Protein AF-G4TXQ5-F1 (afdb_monomer_lite)

Organism: Serendipita indica (strain DSM 11827) (NCBI:txid1109443)

Secondary structure (DSSP, 8-state):
-B-S-EE--TTT-HHHHHHHHTT-B-B-TTSSB--BTTEE-B-TTSTTHHHHHHHHHHHHS-TTTS---S---B-STTT--SSPSS----TT---TTSSS--

Foldseek 3Di:
DDEQKFFQDPPPGPLNVVCVVLVQFDADPVRHHDDAQGTTGGPPPDPCRVVSVVVVCCVACPPPPHNPDPDDDYDCPVVDDLADPPRDHDPPDPPNVPSDDD

InterPro domains:
  IPR000322 Glycoside hydrolase family 31, TIM barrel domain [PF01055] (1-93)

Sequence (102 aa):
MVDPAIGTRAGVSGAYERGSIADVWLKGPDGQSHIRSTFVFPDWFHPSAQPFWTDEFKRFFNPNDGIDIDAAWIDMNEPASFCYHPCPVTPNTVDVNHLCSP

pLDDT: mean 85.21, std 17.01, range [33.16, 98.25]

Radius of gyration: 15.02 Å; chains: 1; bounding box: 35×33×47 Å

Structure (mmCIF, N/CA/C/O backbone):
data_AF-G4TXQ5-F1
#
_entry.id   AF-G4TXQ5-F1
#
loop_
_atom_site.group_PDB
_atom_site.id
_atom_site.type_symbol
_atom_site.label_atom_id
_atom_site.label_alt_id
_atom_site.label_comp_id
_atom_site.label_asym_id
_atom_site.label_entity_id
_atom_site.label_seq_id
_atom_site.pdbx_PDB_ins_code
_atom_site.Cartn_x
_atom_site.Cartn_y
_atom_site.Cartn_z
_atom_site.occupancy
_atom_site.B_iso_or_equiv
_atom_site.auth_seq_id
_atom_site.auth_comp_id
_atom_site.auth_asym_id
_atom_site.auth_atom_id
_atom_site.pdbx_PDB_model_num
ATOM 1 N N . MET A 1 1 ? -13.184 4.959 -1.075 1.00 90.69 1 MET A N 1
ATOM 2 C CA . MET A 1 1 ? -12.425 4.570 -2.278 1.00 90.69 1 MET A CA 1
ATOM 3 C C . MET A 1 1 ? -10.955 4.561 -1.903 1.00 90.69 1 MET A C 1
ATOM 5 O O . MET A 1 1 ? -10.563 5.441 -1.143 1.00 90.69 1 MET A O 1
ATOM 9 N N . VAL A 1 2 ? -10.190 3.563 -2.340 1.00 96.38 2 VAL A N 1
ATOM 10 C CA . VAL A 1 2 ? -8.755 3.424 -2.057 1.00 96.38 2 VAL A CA 1
ATOM 11 C C . VAL A 1 2 ? -8.041 3.056 -3.352 1.00 96.38 2 VAL A C 1
ATOM 13 O O . VAL A 1 2 ? -8.305 1.995 -3.915 1.00 96.38 2 VAL A O 1
ATOM 16 N N . ASP A 1 3 ? -7.133 3.918 -3.798 1.00 96.38 3 ASP A N 1
ATOM 17 C CA . ASP A 1 3 ? -6.282 3.646 -4.955 1.00 96.38 3 ASP A CA 1
ATOM 18 C C . ASP A 1 3 ? -5.058 2.817 -4.531 1.00 96.38 3 ASP A C 1
ATOM 20 O O . ASP A 1 3 ? -4.535 3.002 -3.427 1.00 96.38 3 ASP A O 1
ATOM 24 N N . PRO A 1 4 ? -4.544 1.928 -5.396 1.00 95.44 4 PRO A N 1
ATOM 25 C CA . PRO A 1 4 ? -3.342 1.156 -5.110 1.00 95.44 4 PRO A CA 1
ATOM 26 C C . PRO A 1 4 ? -2.062 1.995 -5.187 1.00 95.44 4 PRO A C 1
ATOM 28 O O . PRO A 1 4 ? -1.028 1.545 -4.712 1.00 95.44 4 PRO A O 1
ATOM 31 N N . ALA A 1 5 ? -2.089 3.179 -5.804 1.00 94.69 5 ALA A N 1
ATOM 32 C CA . ALA A 1 5 ? -0.920 4.042 -5.938 1.00 94.69 5 ALA A CA 1
ATOM 33 C C . ALA A 1 5 ? -0.598 4.760 -4.613 1.00 94.69 5 ALA A C 1
ATOM 35 O O . ALA A 1 5 ? -1.450 5.435 -4.038 1.00 94.69 5 ALA A O 1
ATOM 36 N N . ILE A 1 6 ? 0.654 4.681 -4.152 1.00 95.06 6 ILE A N 1
ATOM 37 C CA . ILE A 1 6 ? 1.114 5.328 -2.915 1.00 95.06 6 ILE A CA 1
ATOM 38 C C . ILE A 1 6 ? 2.002 6.518 -3.256 1.00 95.06 6 ILE A C 1
ATOM 40 O O . ILE A 1 6 ? 3.001 6.388 -3.961 1.00 95.06 6 ILE A O 1
ATOM 44 N N . GLY A 1 7 ? 1.649 7.689 -2.723 1.00 92.56 7 GLY A N 1
ATOM 45 C CA . GLY A 1 7 ? 2.437 8.908 -2.889 1.00 92.56 7 GLY A CA 1
ATOM 46 C C . GLY A 1 7 ? 3.789 8.822 -2.175 1.00 92.56 7 GLY A C 1
ATOM 47 O O . GLY A 1 7 ? 3.862 8.398 -1.022 1.00 92.56 7 GLY A O 1
ATOM 48 N N . THR A 1 8 ? 4.855 9.276 -2.831 1.00 90.81 8 THR A N 1
ATOM 49 C CA . THR A 1 8 ? 6.252 9.111 -2.380 1.00 90.81 8 THR A CA 1
ATOM 50 C C . THR A 1 8 ? 6.801 10.283 -1.561 1.00 90.81 8 THR A C 1
ATOM 52 O O . THR A 1 8 ? 8.004 10.374 -1.313 1.00 90.81 8 THR A O 1
ATOM 55 N N . ARG A 1 9 ? 5.947 11.225 -1.138 1.00 86.56 9 ARG A N 1
ATOM 56 C CA . ARG A 1 9 ? 6.392 12.439 -0.438 1.00 86.56 9 ARG A CA 1
ATOM 57 C C . ARG A 1 9 ? 7.020 12.092 0.920 1.00 86.56 9 ARG A C 1
ATOM 59 O O . ARG A 1 9 ? 6.312 11.752 1.868 1.00 86.56 9 ARG A O 1
ATOM 66 N N . ALA A 1 10 ? 8.342 12.230 1.004 1.00 78.12 10 ALA A N 1
ATOM 67 C CA . ALA A 1 10 ? 9.130 11.951 2.203 1.00 78.12 10 ALA A CA 1
ATOM 68 C C . ALA A 1 10 ? 8.682 12.796 3.407 1.00 78.12 10 ALA A C 1
ATOM 70 O O . ALA A 1 10 ? 8.359 13.979 3.252 1.00 78.12 10 ALA A O 1
ATOM 71 N N . GLY A 1 11 ? 8.647 12.185 4.596 1.00 79.94 11 GLY A N 1
ATOM 72 C CA . GLY A 1 11 ? 8.212 12.839 5.835 1.00 79.94 11 GLY A CA 1
ATOM 73 C C . GLY A 1 11 ? 6.709 13.134 5.905 1.00 79.94 11 GLY A C 1
ATOM 74 O O . GLY A 1 11 ? 6.248 13.733 6.873 1.00 79.94 11 GLY A O 1
ATOM 75 N N . VAL A 1 12 ? 5.945 12.734 4.884 1.00 85.81 12 VAL A N 1
ATOM 76 C CA . VAL A 1 12 ? 4.481 12.859 4.836 1.00 85.81 12 VAL A CA 1
ATOM 77 C C . VAL A 1 12 ? 3.837 11.486 4.663 1.00 85.81 12 VAL A C 1
ATOM 79 O O . VAL A 1 12 ? 2.862 11.171 5.340 1.00 85.81 12 VAL A O 1
ATOM 82 N N . SER A 1 13 ? 4.380 10.650 3.776 1.00 91.25 13 SER A N 1
ATOM 83 C CA . SER A 1 13 ? 3.817 9.338 3.464 1.00 91.25 13 SER A CA 1
ATOM 84 C C . SER A 1 13 ? 4.437 8.226 4.312 1.00 91.25 13 SER A C 1
ATOM 86 O O . SER A 1 13 ? 5.389 7.561 3.906 1.00 91.25 13 SER A O 1
ATOM 88 N N . GLY A 1 14 ? 3.851 7.969 5.484 1.00 95.31 14 GLY A N 1
ATOM 89 C CA . GLY A 1 14 ? 4.271 6.842 6.327 1.00 95.31 14 GLY A CA 1
ATOM 90 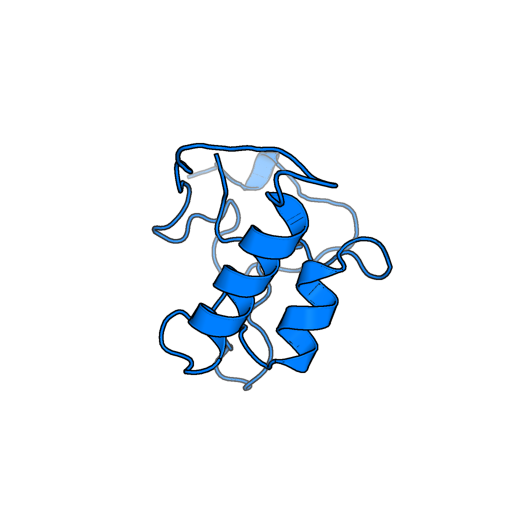C C . GLY A 1 14 ? 4.055 5.472 5.663 1.00 95.31 14 GLY A C 1
ATOM 91 O O . GLY A 1 14 ? 4.823 4.545 5.909 1.00 95.31 14 GLY A O 1
ATOM 92 N N . ALA A 1 15 ? 3.043 5.344 4.796 1.00 95.94 15 ALA A N 1
ATOM 93 C CA . ALA A 1 15 ? 2.799 4.126 4.021 1.00 95.94 15 ALA A CA 1
ATOM 94 C C . ALA A 1 15 ? 3.928 3.869 3.010 1.00 95.94 15 ALA A C 1
ATOM 96 O O . ALA A 1 15 ? 4.382 2.734 2.867 1.00 95.94 15 ALA A O 1
ATOM 97 N N . TYR A 1 16 ? 4.436 4.925 2.360 1.00 95.50 16 TYR A N 1
ATOM 98 C CA . TYR A 1 16 ? 5.590 4.813 1.468 1.00 95.50 16 TYR A CA 1
ATOM 99 C C . TYR A 1 16 ? 6.851 4.369 2.216 1.00 95.50 16 TYR A C 1
ATOM 101 O O . TYR A 1 16 ? 7.592 3.511 1.744 1.00 95.50 16 TYR A O 1
ATOM 109 N N . GLU A 1 17 ? 7.097 4.912 3.404 1.00 95.44 17 GLU A N 1
ATOM 110 C CA . GLU A 1 17 ? 8.258 4.528 4.212 1.00 95.44 17 GLU A CA 1
ATOM 111 C C . GLU A 1 17 ? 8.181 3.052 4.633 1.00 95.44 17 GLU A C 1
ATOM 113 O O . GLU A 1 17 ? 9.127 2.293 4.412 1.00 95.44 17 GLU A O 1
ATOM 118 N N . ARG A 1 18 ? 7.031 2.606 5.158 1.00 97.00 18 ARG A N 1
ATOM 119 C CA . ARG A 1 18 ? 6.831 1.209 5.584 1.00 97.00 18 ARG A CA 1
ATOM 120 C C . ARG A 1 18 ? 6.879 0.221 4.425 1.00 97.00 18 ARG A C 1
ATOM 122 O O . ARG A 1 18 ? 7.514 -0.823 4.556 1.00 97.00 18 ARG A O 1
ATOM 129 N N . GLY A 1 19 ? 6.266 0.549 3.290 1.00 96.69 19 GLY A N 1
ATOM 130 C CA . GLY A 1 19 ? 6.332 -0.312 2.111 1.00 96.69 19 GLY A CA 1
ATOM 131 C C . GLY A 1 19 ? 7.734 -0.360 1.493 1.00 96.69 19 GLY A C 1
ATOM 132 O O . GLY A 1 19 ? 8.164 -1.415 1.036 1.00 96.69 19 GLY A O 1
ATOM 133 N N . SER A 1 20 ? 8.505 0.730 1.580 1.00 95.19 20 SER A N 1
ATOM 134 C CA . SER A 1 20 ? 9.915 0.731 1.157 1.00 95.19 20 SER A CA 1
ATOM 135 C C . SER A 1 20 ? 10.774 -0.172 2.042 1.00 95.19 20 SER A C 1
ATOM 137 O O . SER A 1 20 ? 11.621 -0.897 1.532 1.00 95.19 20 SER A O 1
ATOM 139 N N . ILE A 1 21 ? 10.530 -0.185 3.358 1.00 95.81 21 ILE A N 1
ATOM 140 C CA . ILE A 1 21 ? 11.197 -1.108 4.293 1.00 95.81 21 ILE A CA 1
ATOM 141 C C . ILE A 1 21 ? 10.822 -2.566 3.993 1.00 95.81 21 ILE A C 1
ATOM 143 O O . ILE A 1 21 ? 11.670 -3.450 4.084 1.00 95.81 21 ILE A O 1
ATOM 147 N N . ALA A 1 22 ? 9.562 -2.820 3.634 1.00 96.81 22 ALA A N 1
ATOM 148 C CA . ALA A 1 22 ? 9.059 -4.152 3.304 1.00 96.81 22 ALA A CA 1
ATOM 149 C C . ALA A 1 22 ? 9.400 -4.617 1.871 1.00 96.81 22 ALA A C 1
ATOM 151 O O . ALA A 1 22 ? 9.064 -5.748 1.515 1.00 96.81 22 ALA A O 1
ATOM 152 N N . ASP A 1 23 ? 10.047 -3.758 1.074 1.00 96.56 23 ASP A N 1
ATOM 153 C CA . ASP A 1 23 ? 10.421 -3.981 -0.328 1.00 96.56 23 ASP A CA 1
ATOM 154 C C . ASP A 1 23 ? 9.246 -4.452 -1.207 1.00 96.56 23 ASP A C 1
ATOM 156 O O . ASP A 1 23 ? 9.359 -5.396 -1.983 1.00 96.56 23 ASP A O 1
ATOM 160 N N . VAL A 1 24 ? 8.077 -3.816 -1.054 1.00 97.62 24 VAL A N 1
ATOM 161 C CA . VAL A 1 24 ? 6.828 -4.263 -1.711 1.00 97.62 24 VAL A CA 1
ATOM 162 C C . VAL A 1 24 ? 6.511 -3.546 -3.019 1.00 97.62 24 VAL A C 1
ATOM 164 O O . VAL A 1 24 ? 5.433 -3.747 -3.572 1.00 97.62 24 VAL A O 1
ATOM 167 N N . TRP A 1 25 ? 7.386 -2.670 -3.506 1.00 96.62 25 TRP A N 1
ATOM 168 C CA . TRP A 1 25 ? 7.115 -1.891 -4.711 1.00 96.62 25 TRP A CA 1
ATOM 169 C C . TRP A 1 25 ? 7.401 -2.685 -5.977 1.00 96.62 25 TRP A C 1
ATOM 171 O O . TRP A 1 25 ? 8.399 -3.397 -6.064 1.00 96.62 25 TRP A O 1
ATOM 181 N N . LEU A 1 26 ? 6.566 -2.484 -6.996 1.00 94.94 26 LEU A N 1
ATOM 182 C CA . LEU A 1 26 ? 6.862 -2.899 -8.359 1.00 94.94 26 LEU A CA 1
ATOM 183 C C . LEU A 1 26 ? 8.196 -2.285 -8.789 1.00 94.94 26 LEU A C 1
ATOM 185 O O . LEU A 1 26 ? 8.405 -1.083 -8.618 1.00 94.94 26 LEU A O 1
ATOM 189 N N . LYS A 1 27 ? 9.091 -3.102 -9.348 1.00 91.44 27 LYS A N 1
ATOM 190 C CA . LYS A 1 27 ? 10.438 -2.686 -9.755 1.00 91.44 27 LYS A CA 1
ATOM 191 C C . LYS A 1 27 ? 10.572 -2.559 -11.266 1.00 91.44 27 LYS A C 1
ATOM 193 O O . LYS A 1 27 ? 9.944 -3.297 -12.025 1.00 91.44 27 LYS A O 1
ATOM 198 N N . GLY A 1 28 ? 11.408 -1.618 -11.689 1.00 87.00 28 GLY A N 1
ATOM 199 C CA . GLY A 1 28 ? 11.855 -1.496 -13.069 1.00 87.00 28 GLY A CA 1
ATOM 200 C C . GLY A 1 28 ? 12.929 -2.536 -13.424 1.00 87.00 28 GLY A C 1
ATOM 201 O O . GLY A 1 28 ? 13.409 -3.272 -12.558 1.00 87.00 28 GLY A O 1
ATOM 202 N N . PRO A 1 29 ? 13.358 -2.589 -14.699 1.00 86.19 29 PRO A N 1
ATOM 203 C CA . PRO A 1 29 ? 14.434 -3.481 -15.147 1.00 86.19 29 PRO A CA 1
ATOM 204 C C . PRO A 1 29 ? 15.789 -3.239 -14.461 1.00 86.19 29 PRO A C 1
ATOM 206 O O . PRO A 1 29 ? 16.646 -4.117 -14.462 1.00 86.19 29 PRO A O 1
ATOM 209 N N . ASP A 1 30 ? 15.991 -2.053 -13.889 1.00 85.69 30 ASP A N 1
ATOM 210 C CA . ASP A 1 30 ? 17.166 -1.657 -13.108 1.00 85.69 30 ASP A CA 1
ATOM 211 C C . ASP A 1 30 ? 17.108 -2.124 -11.640 1.00 85.69 30 ASP A C 1
ATOM 213 O O . ASP A 1 30 ? 18.038 -1.876 -10.871 1.00 85.69 30 ASP A O 1
ATOM 217 N N . GLY A 1 31 ? 16.024 -2.800 -11.243 1.00 86.75 31 GLY A N 1
ATOM 218 C CA . GLY A 1 31 ? 15.792 -3.273 -9.880 1.00 86.75 31 GLY A CA 1
ATOM 219 C C . GLY A 1 31 ? 15.369 -2.175 -8.903 1.00 86.75 31 GLY A C 1
ATOM 220 O O . GLY A 1 31 ? 15.164 -2.468 -7.723 1.00 86.75 31 GLY A O 1
ATOM 221 N N . GLN A 1 32 ? 15.217 -0.932 -9.367 1.00 86.44 32 GLN A N 1
ATOM 222 C CA . GLN A 1 32 ? 14.735 0.173 -8.546 1.00 86.44 32 GLN A CA 1
ATOM 223 C C . GLN A 1 32 ? 13.210 0.211 -8.533 1.00 86.44 32 GLN A C 1
ATOM 225 O O . GLN A 1 32 ? 12.552 -0.316 -9.430 1.00 86.44 32 GLN A O 1
ATOM 230 N N . SER A 1 33 ? 12.628 0.837 -7.508 1.00 86.12 33 SER A N 1
ATOM 231 C CA . SER A 1 33 ? 11.175 1.030 -7.446 1.00 86.12 33 SER A CA 1
ATOM 232 C C . SER A 1 33 ? 10.686 1.802 -8.671 1.00 86.12 33 SER A C 1
ATOM 234 O O . SER A 1 33 ? 11.212 2.864 -9.007 1.00 86.12 33 SER A O 1
ATOM 236 N N . HIS A 1 34 ? 9.661 1.272 -9.332 1.00 81.50 34 HIS A N 1
ATOM 237 C CA . HIS A 1 34 ? 9.069 1.859 -10.524 1.00 81.50 34 HIS A CA 1
ATOM 238 C C . HIS A 1 34 ? 8.186 3.046 -10.133 1.00 81.50 34 HIS A C 1
ATOM 240 O O . HIS A 1 34 ? 6.995 2.903 -9.847 1.00 81.50 34 HIS A O 1
ATOM 246 N N . ILE A 1 35 ? 8.788 4.233 -10.106 1.00 79.94 35 ILE A N 1
ATOM 247 C CA . ILE A 1 35 ? 8.096 5.485 -9.795 1.00 79.94 35 ILE A CA 1
ATOM 248 C C . ILE A 1 35 ? 7.433 6.024 -11.068 1.00 79.94 35 ILE A C 1
ATOM 250 O O . ILE A 1 35 ? 8.090 6.216 -12.094 1.00 79.94 35 ILE A O 1
ATOM 254 N N . ARG A 1 36 ? 6.131 6.323 -11.002 1.00 74.25 36 ARG A N 1
ATOM 255 C CA . ARG A 1 36 ? 5.429 7.098 -12.041 1.00 74.25 36 ARG A CA 1
ATOM 256 C C . ARG A 1 36 ? 5.016 8.440 -11.460 1.00 74.25 36 ARG A C 1
ATOM 258 O O . ARG A 1 36 ? 4.170 8.496 -10.571 1.00 74.25 36 ARG A O 1
ATOM 265 N N . SER A 1 37 ? 5.600 9.520 -11.980 1.00 76.19 37 SER A N 1
ATOM 266 C CA . SER A 1 37 ? 5.456 10.870 -11.426 1.00 76.19 37 SER A CA 1
ATOM 267 C C . SER A 1 37 ? 5.872 10.905 -9.945 1.00 76.19 37 SER A C 1
ATOM 269 O O . SER A 1 37 ? 7.062 10.836 -9.650 1.00 76.19 37 SER A O 1
ATOM 271 N N . THR A 1 38 ? 4.923 10.961 -9.013 1.00 85.00 38 THR A N 1
ATOM 272 C CA . THR A 1 38 ? 5.160 10.997 -7.561 1.00 85.00 38 THR A CA 1
ATOM 273 C C . THR A 1 38 ? 4.540 9.807 -6.822 1.00 85.00 38 THR A C 1
ATOM 275 O O . THR A 1 38 ? 4.305 9.889 -5.614 1.00 85.00 38 THR A O 1
ATOM 278 N N . PHE A 1 39 ? 4.277 8.702 -7.529 1.00 89.69 39 PHE A N 1
ATOM 279 C CA . PHE A 1 39 ? 3.641 7.504 -6.978 1.00 89.69 39 PHE A CA 1
ATOM 280 C C . PHE A 1 39 ? 4.448 6.230 -7.241 1.00 89.69 39 PHE A C 1
ATOM 282 O O . PHE A 1 39 ? 5.093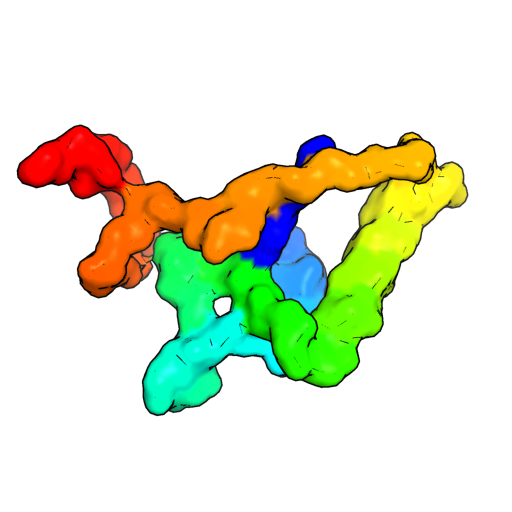 6.092 -8.284 1.00 89.69 39 PHE A O 1
ATOM 289 N N . VAL A 1 40 ? 4.355 5.284 -6.307 1.00 93.00 40 VAL A N 1
ATOM 290 C CA . VAL A 1 40 ? 4.763 3.879 -6.469 1.00 93.00 40 VAL A CA 1
ATOM 291 C C . VAL A 1 40 ? 3.545 2.964 -6.419 1.00 93.00 40 VAL A C 1
ATOM 293 O O . VAL A 1 40 ? 2.495 3.340 -5.898 1.00 93.00 40 VAL A O 1
ATOM 296 N N . PHE A 1 41 ? 3.702 1.753 -6.945 1.00 95.50 41 PHE A N 1
ATOM 297 C CA . PHE A 1 41 ? 2.656 0.734 -6.984 1.00 95.50 41 PHE A CA 1
ATOM 298 C C . PHE A 1 41 ? 3.135 -0.513 -6.233 1.00 95.50 41 PHE A C 1
ATOM 300 O O . PHE A 1 41 ? 4.278 -0.921 -6.450 1.00 95.50 41 PHE A O 1
ATOM 307 N N . PRO A 1 42 ? 2.310 -1.128 -5.370 1.00 97.06 42 PRO A N 1
ATOM 308 C CA . PRO A 1 42 ? 2.606 -2.429 -4.790 1.00 97.06 42 PRO A CA 1
ATOM 309 C C . PRO A 1 42 ? 2.757 -3.498 -5.876 1.00 97.06 42 PRO A C 1
ATOM 311 O O . PRO A 1 42 ? 1.961 -3.558 -6.815 1.00 97.06 42 PRO A O 1
ATOM 314 N N . ASP A 1 43 ? 3.752 -4.365 -5.732 1.00 97.19 43 ASP A N 1
ATOM 315 C CA . ASP A 1 43 ? 3.830 -5.615 -6.477 1.00 97.19 43 ASP A CA 1
ATOM 316 C C . ASP A 1 43 ? 2.967 -6.667 -5.777 1.00 97.19 43 ASP A C 1
ATOM 318 O O . ASP A 1 43 ? 3.389 -7.297 -4.809 1.00 97.19 43 ASP A O 1
ATOM 322 N N . TRP A 1 44 ? 1.747 -6.873 -6.270 1.00 96.81 44 TRP A N 1
ATOM 323 C CA . TRP A 1 44 ? 0.801 -7.831 -5.690 1.00 96.81 44 TRP A CA 1
ATOM 324 C C . TRP A 1 44 ? 1.274 -9.292 -5.729 1.00 96.81 44 TRP A C 1
ATOM 326 O O . TRP A 1 44 ? 0.678 -10.132 -5.053 1.00 96.81 44 TRP A O 1
ATOM 336 N N . PHE A 1 45 ? 2.336 -9.609 -6.476 1.00 96.19 45 PHE A N 1
ATOM 337 C CA . PHE A 1 45 ? 2.950 -10.939 -6.493 1.00 96.19 45 PHE A CA 1
ATOM 338 C C . PHE A 1 45 ? 4.078 -11.091 -5.464 1.00 96.19 45 PHE A C 1
ATOM 340 O O . PHE A 1 45 ? 4.526 -12.211 -5.205 1.00 96.19 45 PHE A O 1
ATOM 347 N N . HIS A 1 46 ? 4.522 -9.997 -4.841 1.00 96.81 46 HIS A N 1
ATOM 348 C CA . HIS A 1 46 ? 5.527 -10.039 -3.791 1.00 96.81 4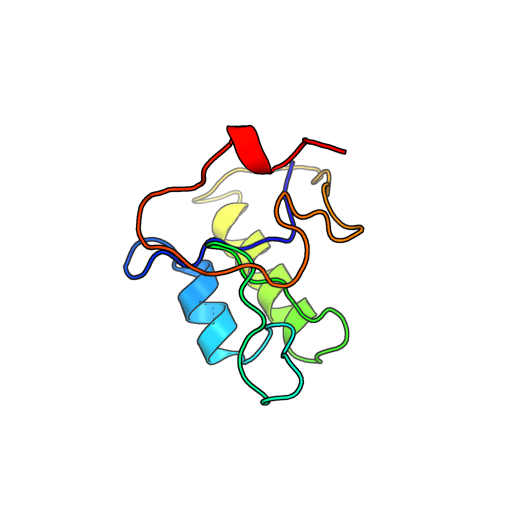6 HIS A CA 1
ATOM 349 C C . HIS A 1 46 ? 4.923 -10.603 -2.489 1.00 96.81 46 HIS A C 1
ATOM 351 O O . HIS A 1 46 ? 3.872 -10.133 -2.041 1.00 96.81 46 HIS A O 1
ATOM 357 N N . PRO A 1 47 ? 5.577 -11.566 -1.809 1.00 97.44 47 PRO A N 1
ATOM 358 C CA . PRO A 1 47 ? 5.015 -12.223 -0.623 1.00 97.44 47 PRO A CA 1
ATOM 359 C C . PRO A 1 47 ? 4.724 -11.258 0.536 1.00 97.44 47 PRO A C 1
ATOM 361 O O . PRO A 1 47 ? 3.840 -11.521 1.350 1.00 97.44 47 PRO A O 1
ATOM 364 N N . SER A 1 48 ? 5.433 -10.127 0.602 1.00 97.94 48 SER A N 1
ATOM 365 C CA . SER A 1 48 ? 5.220 -9.101 1.631 1.00 97.94 48 SER A CA 1
ATOM 366 C C . SER A 1 48 ? 4.139 -8.074 1.274 1.00 97.94 48 SER A C 1
ATOM 368 O O . SER A 1 48 ? 3.747 -7.305 2.150 1.00 97.94 48 SER A O 1
ATOM 370 N N . ALA A 1 49 ? 3.619 -8.051 0.039 1.00 97.50 49 ALA A N 1
ATOM 371 C CA . ALA A 1 49 ? 2.654 -7.035 -0.388 1.00 97.50 49 ALA A CA 1
ATOM 372 C C . ALA A 1 49 ? 1.300 -7.171 0.318 1.00 97.50 49 ALA A C 1
ATOM 374 O O . ALA A 1 49 ? 0.783 -6.190 0.850 1.00 97.50 49 ALA A O 1
ATOM 375 N N . GLN A 1 50 ? 0.751 -8.388 0.399 1.00 97.69 50 GLN A N 1
ATOM 376 C CA . GLN A 1 50 ? -0.511 -8.628 1.104 1.00 97.69 50 GLN A CA 1
ATOM 377 C C . GLN A 1 50 ? -0.413 -8.322 2.614 1.00 97.69 50 GLN A C 1
ATOM 379 O O . GLN A 1 50 ? -1.303 -7.632 3.123 1.00 97.69 50 GLN A O 1
ATOM 384 N N . PRO A 1 51 ? 0.630 -8.775 3.348 1.00 98.25 51 PRO A N 1
ATOM 385 C CA . PRO A 1 51 ? 0.853 -8.357 4.732 1.00 98.25 51 PRO A CA 1
ATOM 386 C C . PRO A 1 51 ? 0.933 -6.837 4.898 1.00 98.25 51 PRO A C 1
ATOM 388 O O . PRO A 1 51 ? 0.204 -6.285 5.719 1.00 98.25 51 PRO A O 1
ATOM 391 N N . PHE A 1 52 ? 1.741 -6.158 4.076 1.00 98.19 52 PHE A N 1
ATOM 392 C CA . PHE A 1 52 ? 1.860 -4.699 4.092 1.00 98.19 52 PHE A CA 1
ATOM 393 C C . PHE A 1 52 ? 0.499 -4.020 3.901 1.00 98.19 52 PHE A C 1
ATOM 395 O O . PHE A 1 52 ? 0.085 -3.224 4.740 1.00 98.19 52 PHE A O 1
ATOM 402 N N . TRP A 1 53 ? -0.227 -4.375 2.840 1.00 97.88 53 TRP A N 1
ATOM 403 C CA . TRP A 1 53 ? -1.515 -3.763 2.514 1.00 97.88 53 TRP A CA 1
ATOM 404 C C . TRP A 1 53 ? -2.548 -3.971 3.624 1.00 97.88 53 TRP A C 1
ATOM 406 O O . TRP A 1 53 ? -3.264 -3.047 4.006 1.00 97.88 53 TRP A O 1
ATOM 416 N N . THR A 1 54 ? -2.580 -5.178 4.192 1.00 97.44 54 THR A N 1
ATOM 417 C CA . THR A 1 54 ? -3.469 -5.517 5.309 1.00 97.44 54 THR A CA 1
ATOM 418 C C . THR A 1 54 ? -3.159 -4.672 6.543 1.00 97.44 54 THR A C 1
ATOM 420 O O . THR A 1 54 ? -4.079 -4.205 7.216 1.00 97.44 54 THR A O 1
ATOM 423 N N . ASP A 1 55 ? -1.880 -4.461 6.844 1.00 97.94 55 ASP A N 1
ATOM 424 C CA . ASP A 1 55 ? -1.464 -3.659 7.991 1.00 97.94 55 ASP A CA 1
ATOM 425 C C . ASP A 1 55 ? -1.744 -2.168 7.782 1.00 97.94 55 ASP A C 1
ATOM 427 O O . ASP A 1 55 ? -2.171 -1.504 8.726 1.00 97.94 55 ASP A O 1
ATOM 431 N N . GLU A 1 56 ? -1.581 -1.634 6.568 1.00 97.38 56 GLU A N 1
ATOM 432 C CA . GLU A 1 56 ? -1.981 -0.254 6.258 1.00 97.38 56 GLU A CA 1
ATOM 433 C C . GLU A 1 56 ? -3.491 -0.051 6.435 1.00 97.38 56 GLU A C 1
ATOM 435 O O . GLU A 1 56 ? -3.911 0.916 7.076 1.00 97.38 56 GLU A O 1
ATOM 440 N N . PHE A 1 57 ? -4.306 -1.002 5.966 1.00 96.88 57 PHE A N 1
ATOM 441 C CA . PHE A 1 57 ? -5.754 -0.972 6.175 1.00 96.8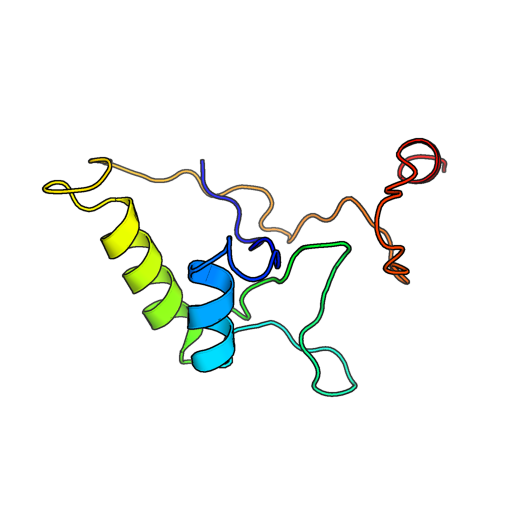8 57 PHE A CA 1
ATOM 442 C C . PHE A 1 57 ? -6.119 -1.021 7.655 1.00 96.88 57 PHE A C 1
ATOM 444 O O . PHE A 1 57 ? -6.900 -0.193 8.113 1.00 96.88 57 PHE A O 1
ATOM 451 N N . LYS A 1 58 ? -5.522 -1.935 8.427 1.00 96.50 58 LYS A N 1
ATOM 452 C CA . LYS A 1 58 ? -5.766 -2.024 9.874 1.00 96.50 58 LYS A CA 1
ATOM 453 C C . LYS A 1 58 ? -5.364 -0.758 10.618 1.00 96.50 58 LYS A C 1
ATOM 455 O O . LYS A 1 58 ? -6.001 -0.433 11.607 1.00 96.50 58 LYS A O 1
ATOM 460 N N . ARG A 1 59 ? -4.301 -0.074 10.187 1.00 96.00 59 ARG A N 1
ATOM 461 C CA . ARG A 1 59 ? -3.836 1.170 10.820 1.00 96.00 59 ARG A CA 1
ATOM 462 C C . ARG A 1 59 ? -4.782 2.329 10.543 1.00 96.00 59 ARG A C 1
ATOM 464 O O . ARG A 1 59 ? -5.091 3.080 11.456 1.00 96.00 59 ARG A O 1
ATOM 471 N N . PHE A 1 60 ? -5.201 2.499 9.292 1.00 95.75 60 PHE A N 1
ATOM 472 C CA . PHE A 1 60 ? -6.014 3.649 8.898 1.00 95.75 60 PHE A CA 1
ATOM 473 C C . PHE A 1 60 ? -7.503 3.460 9.223 1.00 95.75 60 PHE A C 1
ATOM 475 O O . PHE A 1 60 ? -8.170 4.398 9.661 1.00 95.75 60 PHE A O 1
ATOM 482 N N . PHE A 1 61 ? -8.011 2.238 9.056 1.00 96.62 61 PHE A N 1
ATOM 483 C CA . PHE A 1 61 ? -9.411 1.881 9.273 1.00 96.62 61 PHE A CA 1
ATOM 484 C C . PHE A 1 61 ? -9.648 1.128 10.591 1.00 96.62 61 PHE A C 1
ATOM 486 O O . PHE A 1 61 ? -10.488 0.234 10.680 1.00 96.62 61 PHE A O 1
ATOM 493 N N . ASN A 1 62 ? -8.866 1.435 11.626 1.00 96.38 62 ASN A N 1
ATOM 494 C CA . ASN A 1 62 ? -9.111 0.892 12.957 1.00 96.38 62 ASN A CA 1
ATOM 495 C C . ASN A 1 62 ? -10.372 1.545 13.552 1.00 96.38 62 ASN A C 1
ATOM 497 O O . ASN A 1 62 ? -10.418 2.771 13.631 1.00 96.38 62 ASN A O 1
ATOM 501 N N . PRO A 1 63 ? -11.361 0.787 14.052 1.00 96.00 63 PRO A N 1
ATOM 502 C CA . PRO A 1 63 ? -12.565 1.371 14.648 1.00 96.00 63 PRO A CA 1
ATOM 503 C C . PRO A 1 63 ? -12.307 2.165 15.942 1.00 96.00 63 PRO A C 1
ATOM 505 O O . PRO A 1 63 ? -13.167 2.927 16.373 1.00 96.00 63 PRO A O 1
ATOM 508 N N . ASN A 1 64 ? -11.149 1.985 16.591 1.00 96.94 64 ASN A N 1
ATOM 509 C CA . ASN A 1 64 ? -10.850 2.639 17.870 1.00 96.94 64 ASN A CA 1
ATOM 510 C C . ASN A 1 64 ? -10.180 4.013 17.714 1.00 96.94 64 ASN A C 1
ATOM 512 O O . ASN A 1 64 ? -10.461 4.920 18.494 1.00 96.94 64 ASN A O 1
ATOM 516 N N . ASP A 1 65 ? -9.262 4.152 16.757 1.00 95.69 65 ASP A N 1
ATOM 517 C CA . ASP A 1 65 ? -8.423 5.346 16.565 1.00 95.69 65 ASP A CA 1
ATOM 518 C C . ASP A 1 65 ? -8.338 5.821 15.100 1.00 95.69 65 ASP A C 1
ATOM 520 O O . ASP A 1 65 ? -7.646 6.798 14.807 1.00 95.69 65 ASP A O 1
ATOM 524 N N . GLY A 1 66 ? -9.072 5.173 14.192 1.00 94.06 66 GLY A N 1
ATOM 525 C CA . GLY A 1 66 ? -9.173 5.497 12.770 1.00 94.06 66 GLY A CA 1
ATOM 526 C C . GLY A 1 66 ? -10.624 5.620 12.293 1.00 94.06 66 GLY A C 1
ATOM 527 O O . GLY A 1 66 ? -11.512 6.034 13.040 1.00 94.06 66 GLY A O 1
ATOM 528 N N . ILE A 1 67 ? -10.858 5.305 11.016 1.00 94.81 67 ILE A N 1
ATOM 529 C CA . ILE A 1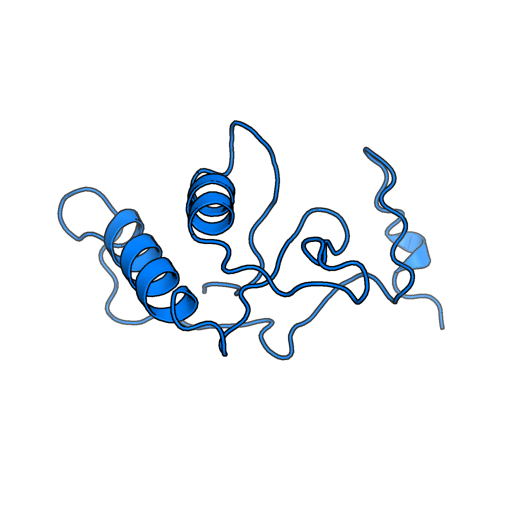 67 ? -12.191 5.357 10.391 1.00 94.81 67 ILE A CA 1
ATOM 530 C C . ILE A 1 67 ? -12.776 3.945 10.319 1.00 94.81 67 ILE A C 1
ATOM 532 O O . ILE A 1 67 ? -12.225 3.089 9.636 1.00 94.81 67 ILE A O 1
ATOM 536 N N . ASP A 1 68 ? -13.916 3.716 10.963 1.00 97.12 68 ASP A N 1
ATOM 537 C CA . ASP A 1 68 ? -14.633 2.444 10.855 1.00 97.12 68 ASP A CA 1
ATOM 538 C C . ASP A 1 68 ? -15.336 2.327 9.491 1.00 97.12 68 ASP A C 1
ATOM 540 O O . ASP A 1 68 ? -16.051 3.245 9.074 1.00 97.12 68 ASP A O 1
ATOM 544 N N . ILE A 1 69 ? -15.101 1.225 8.773 1.00 95.75 69 ILE A N 1
ATOM 545 C CA . ILE A 1 69 ? -15.681 0.964 7.447 1.00 95.75 69 ILE A CA 1
ATOM 546 C C . ILE A 1 69 ? -16.154 -0.484 7.327 1.00 95.75 69 ILE A C 1
ATOM 548 O O . ILE A 1 69 ? -15.494 -1.410 7.791 1.00 95.75 69 ILE A O 1
ATOM 552 N N . ASP A 1 70 ? -17.245 -0.690 6.591 1.00 96.38 70 ASP A N 1
ATOM 553 C CA . ASP A 1 70 ? -17.750 -2.034 6.277 1.00 96.38 70 ASP A CA 1
ATOM 554 C C . ASP A 1 70 ? -17.111 -2.632 5.014 1.00 96.38 70 ASP A C 1
ATOM 556 O O . ASP A 1 70 ? -17.028 -3.850 4.849 1.00 96.38 70 ASP A O 1
ATOM 560 N N . ALA A 1 71 ? -16.686 -1.774 4.083 1.00 94.69 71 ALA A N 1
ATOM 561 C CA . ALA A 1 71 ? -16.102 -2.174 2.809 1.00 94.69 71 ALA A CA 1
ATOM 562 C C . ALA A 1 71 ? -15.247 -1.054 2.207 1.00 94.69 71 ALA A C 1
ATOM 564 O O . ALA A 1 71 ? -15.472 0.133 2.447 1.00 94.69 71 ALA A O 1
ATOM 565 N N . ALA A 1 72 ? -14.301 -1.438 1.350 1.00 94.81 72 ALA A N 1
ATOM 566 C CA . ALA A 1 72 ? -13.512 -0.511 0.555 1.00 94.81 72 ALA A CA 1
ATOM 567 C C . ALA A 1 72 ? -13.745 -0.753 -0.935 1.00 94.81 72 ALA A C 1
ATOM 569 O O . ALA A 1 72 ? -13.620 -1.867 -1.435 1.00 94.81 72 ALA A O 1
ATOM 570 N N . TRP A 1 73 ? -14.051 0.322 -1.653 1.00 97.31 73 TRP A N 1
ATOM 571 C CA . TRP A 1 73 ? -14.012 0.330 -3.107 1.00 97.31 73 TRP A CA 1
ATOM 572 C C . TRP A 1 73 ? -12.575 0.598 -3.565 1.00 97.31 73 TRP A C 1
ATOM 574 O O . TRP A 1 73 ? -12.024 1.645 -3.222 1.00 97.31 73 TRP A O 1
ATOM 584 N N . ILE A 1 74 ? -11.987 -0.350 -4.297 1.00 95.94 74 ILE A N 1
ATOM 585 C CA . ILE A 1 74 ? -10.677 -0.211 -4.942 1.00 95.94 74 ILE A CA 1
ATOM 586 C C . ILE A 1 74 ? -10.850 0.282 -6.380 1.00 95.94 74 ILE A C 1
ATOM 588 O O . ILE A 1 74 ? -11.667 -0.272 -7.115 1.00 95.94 74 ILE A O 1
ATOM 592 N N . ASP A 1 75 ? -10.108 1.318 -6.759 1.00 96.75 75 ASP A N 1
ATOM 593 C CA . ASP A 1 75 ? -10.173 1.937 -8.089 1.00 96.75 75 ASP A CA 1
ATOM 594 C C . ASP A 1 75 ? -8.761 2.113 -8.673 1.00 96.75 75 ASP A C 1
ATOM 596 O O . ASP A 1 75 ? -7.767 1.859 -7.986 1.00 96.75 75 ASP A O 1
ATOM 600 N N . MET A 1 76 ? -8.667 2.499 -9.948 1.00 94.69 76 MET A N 1
ATOM 601 C CA . MET A 1 76 ? -7.410 2.811 -10.646 1.00 94.69 76 MET A CA 1
ATOM 602 C C . MET A 1 76 ? -6.404 1.642 -10.672 1.00 94.69 76 MET A C 1
ATOM 604 O O . MET A 1 76 ? -5.183 1.838 -10.661 1.00 94.69 76 MET A O 1
ATOM 608 N N . ASN A 1 77 ? -6.909 0.406 -10.674 1.00 94.94 77 ASN A N 1
ATOM 609 C CA . ASN A 1 77 ? -6.154 -0.820 -10.413 1.00 94.94 77 ASN A CA 1
ATOM 610 C C . ASN A 1 77 ? -5.778 -1.628 -11.668 1.00 94.94 77 ASN A C 1
ATOM 612 O O . ASN A 1 77 ? -5.371 -2.784 -11.547 1.00 94.94 77 ASN A O 1
ATOM 616 N N . GLU A 1 78 ? -5.823 -1.017 -12.853 1.00 93.38 78 GLU A N 1
ATOM 617 C CA . GLU A 1 78 ? -5.330 -1.609 -14.098 1.00 93.38 78 GLU A CA 1
ATOM 618 C C . GLU A 1 78 ? -3.822 -1.930 -14.116 1.00 93.38 78 GLU A C 1
ATOM 620 O O . GLU A 1 78 ? -3.488 -2.971 -14.692 1.00 93.38 78 GLU A O 1
ATOM 625 N N . PRO A 1 79 ? -2.877 -1.145 -13.532 1.00 89.00 79 PRO A N 1
ATOM 626 C CA . PRO A 1 79 ? -2.951 0.130 -12.792 1.00 89.00 79 PRO A CA 1
ATOM 627 C C . PRO A 1 79 ? -2.987 1.382 -13.683 1.00 89.00 79 PRO A C 1
ATOM 629 O O . PRO A 1 79 ? -2.177 1.539 -14.604 1.00 89.00 79 PRO A O 1
ATOM 632 N N . ALA A 1 80 ? -3.869 2.324 -13.363 1.00 88.75 80 ALA A N 1
ATOM 633 C CA . ALA A 1 80 ? -3.977 3.572 -14.104 1.00 88.75 80 ALA A CA 1
ATOM 634 C C . ALA A 1 80 ? -2.840 4.554 -13.762 1.00 88.75 80 ALA A C 1
ATOM 636 O O . ALA A 1 80 ? -2.366 4.660 -12.629 1.00 88.75 80 ALA A O 1
ATOM 637 N N . SER A 1 81 ? -2.389 5.309 -14.765 1.00 84.44 81 SER A N 1
ATOM 638 C CA . SER A 1 81 ? -1.397 6.368 -14.595 1.00 84.44 81 SER A CA 1
ATOM 639 C C . SER A 1 81 ? -1.684 7.510 -15.555 1.00 84.44 81 SER A C 1
ATOM 641 O O . SER A 1 81 ? -1.909 7.284 -16.739 1.00 84.44 81 SER A O 1
ATOM 643 N N . PHE A 1 82 ? -1.600 8.744 -15.062 1.00 82.31 82 PHE A N 1
ATOM 644 C CA . PHE A 1 82 ? -1.729 9.936 -15.903 1.00 82.31 82 PHE A CA 1
ATOM 645 C C . PHE A 1 82 ? -0.493 10.208 -16.769 1.00 82.31 82 PHE A C 1
ATOM 647 O O . PHE A 1 82 ? -0.478 11.181 -17.509 1.00 82.31 82 PHE A O 1
ATOM 654 N N . CYS A 1 83 ? 0.553 9.385 -16.667 1.00 74.00 83 CYS A N 1
ATOM 655 C CA . CYS A 1 83 ? 1.816 9.592 -17.359 1.00 74.00 83 CYS A CA 1
ATOM 656 C C . CYS A 1 83 ? 2.161 8.389 -18.241 1.00 74.00 83 CYS A C 1
ATOM 658 O O . CYS A 1 83 ? 2.362 7.271 -17.746 1.00 74.00 83 CYS A O 1
ATOM 660 N N . TYR A 1 84 ? 2.289 8.631 -19.545 1.00 69.69 84 TYR A N 1
ATOM 661 C CA . TYR A 1 84 ? 2.802 7.640 -20.485 1.00 69.69 84 TYR A CA 1
ATOM 662 C C . TYR A 1 84 ? 4.309 7.447 -20.295 1.00 69.69 84 TYR A C 1
ATOM 664 O O . TYR A 1 84 ? 5.037 8.361 -19.918 1.00 69.69 84 TYR A O 1
ATOM 672 N N . HIS A 1 85 ? 4.785 6.219 -20.501 1.00 63.84 85 HIS A N 1
ATOM 673 C CA . HIS A 1 85 ? 6.210 5.919 -20.393 1.00 63.84 85 HIS A CA 1
ATOM 674 C C . HIS A 1 85 ? 6.947 6.390 -21.664 1.00 63.84 85 HIS A C 1
ATOM 676 O O . HIS A 1 85 ? 6.435 6.127 -22.753 1.00 63.84 85 HIS A O 1
ATOM 682 N N . PRO A 1 86 ? 8.141 7.014 -21.568 1.00 64.62 86 PRO A N 1
ATOM 683 C CA . PRO A 1 86 ? 8.895 7.351 -20.357 1.00 64.62 86 PRO A CA 1
ATOM 684 C C . PRO A 1 86 ? 8.297 8.540 -19.598 1.00 64.62 86 PRO A C 1
ATOM 686 O O . PRO A 1 86 ? 7.966 9.553 -20.195 1.00 64.62 86 PRO A O 1
ATOM 689 N N . CYS A 1 87 ? 8.188 8.409 -18.271 1.00 64.06 87 CYS A N 1
ATOM 690 C CA . CYS A 1 87 ? 7.641 9.443 -17.396 1.00 64.06 87 CYS A CA 1
ATOM 691 C C . CYS A 1 87 ? 8.786 10.211 -16.715 1.00 64.06 87 CYS A C 1
ATOM 693 O O . CYS A 1 87 ? 9.257 9.764 -15.665 1.00 64.06 87 CYS A O 1
ATOM 695 N N . PRO A 1 88 ? 9.303 11.307 -17.299 1.00 59.38 88 PRO A N 1
ATOM 696 C CA . PRO A 1 88 ? 10.363 12.081 -16.670 1.00 59.38 88 PRO A CA 1
ATOM 697 C C . PRO A 1 88 ? 9.851 12.706 -15.369 1.00 59.38 88 PRO A C 1
ATOM 699 O O . PRO A 1 88 ? 8.853 13.422 -15.349 1.00 59.38 88 PRO A O 1
ATOM 702 N N . VAL A 1 89 ? 10.548 12.438 -14.267 1.00 55.53 89 VAL 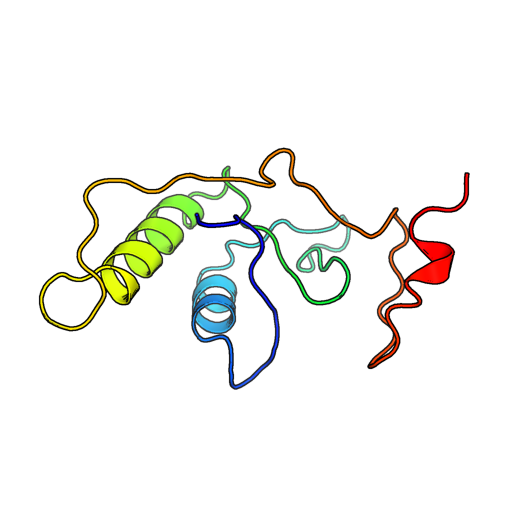A N 1
ATOM 703 C CA . VAL A 1 89 ? 10.294 13.090 -12.981 1.00 55.53 89 VAL A CA 1
ATOM 704 C C . VAL A 1 89 ? 10.879 14.503 -13.009 1.00 55.53 89 VAL A C 1
ATOM 706 O O . VAL A 1 89 ? 12.063 14.702 -12.752 1.00 55.53 89 VAL A O 1
ATOM 709 N N . THR A 1 90 ? 10.076 15.515 -13.335 1.00 52.31 90 THR A N 1
ATOM 710 C CA . THR A 1 90 ? 10.447 16.914 -13.077 1.00 52.31 90 THR A CA 1
ATOM 711 C C . THR A 1 90 ? 9.900 17.335 -11.712 1.00 52.31 90 THR A C 1
ATOM 713 O O . THR A 1 90 ? 8.688 17.275 -11.490 1.00 52.31 90 THR A O 1
ATOM 716 N N . PRO A 1 91 ? 10.748 17.771 -10.759 1.00 42.81 91 PRO A N 1
ATOM 717 C CA . PRO A 1 91 ? 10.264 18.356 -9.518 1.00 42.81 91 PRO A CA 1
ATOM 718 C C . PRO A 1 91 ? 9.403 19.587 -9.839 1.00 42.81 91 PRO A C 1
ATOM 720 O O . PRO A 1 91 ? 9.897 20.568 -10.387 1.00 42.81 91 PRO A O 1
ATOM 723 N N . ASN A 1 92 ? 8.124 19.532 -9.465 1.00 46.59 92 ASN A N 1
ATOM 724 C CA . ASN A 1 92 ? 7.172 20.651 -9.425 1.00 46.59 92 ASN A CA 1
ATOM 725 C C . ASN A 1 92 ? 6.516 21.126 -10.735 1.00 46.59 92 ASN A C 1
ATOM 727 O O . ASN A 1 92 ? 5.870 22.173 -10.716 1.00 46.59 92 ASN A O 1
ATOM 731 N N . THR A 1 93 ? 6.556 20.367 -11.830 1.00 48.72 93 THR A N 1
ATOM 732 C CA . THR A 1 93 ? 5.688 20.643 -12.991 1.00 48.72 93 THR A CA 1
ATOM 733 C C . THR A 1 93 ? 5.133 19.353 -13.574 1.00 48.72 93 THR A C 1
ATOM 735 O O . THR A 1 93 ? 5.747 18.716 -14.424 1.00 48.72 93 THR A O 1
ATOM 738 N N . VAL A 1 94 ? 3.934 18.969 -13.136 1.00 52.06 94 VAL A N 1
ATOM 739 C CA . VAL A 1 94 ? 3.091 18.108 -13.965 1.00 52.06 94 VAL A CA 1
ATOM 740 C C . VAL A 1 94 ? 2.490 19.037 -15.020 1.00 52.06 94 VAL A C 1
ATOM 742 O O . VAL A 1 94 ? 1.576 19.798 -14.710 1.00 52.06 94 VAL A O 1
ATOM 745 N N . ASP A 1 95 ? 3.049 19.062 -16.232 1.00 51.22 95 ASP A N 1
ATOM 746 C CA . ASP A 1 95 ? 2.416 19.783 -17.339 1.00 51.22 95 ASP A CA 1
ATOM 747 C C . ASP A 1 95 ? 1.162 19.019 -17.773 1.00 51.22 95 ASP A C 1
ATOM 749 O O . ASP A 1 95 ? 1.201 18.124 -18.617 1.00 51.22 95 ASP A O 1
ATOM 753 N N . VAL A 1 96 ? 0.037 19.374 -17.153 1.00 51.97 96 VAL A N 1
ATOM 754 C CA . VAL A 1 96 ? -1.283 18.793 -17.421 1.00 51.97 96 VAL A CA 1
ATOM 755 C C . VAL A 1 96 ? -1.742 18.978 -18.870 1.00 51.97 96 VAL A C 1
ATOM 757 O O . VAL A 1 96 ? -2.634 18.256 -19.309 1.00 51.97 96 VAL A O 1
ATOM 760 N N . ASN A 1 97 ? -1.122 19.884 -19.637 1.00 47.12 97 ASN A N 1
ATOM 761 C CA . ASN A 1 97 ? -1.471 20.109 -21.041 1.00 47.12 97 ASN A CA 1
ATOM 762 C C . ASN A 1 97 ? -0.824 19.089 -21.991 1.00 47.12 97 ASN A C 1
ATOM 764 O O . ASN A 1 97 ? -1.247 18.968 -23.140 1.00 47.12 97 ASN A O 1
ATOM 768 N N . HIS A 1 98 ? 0.162 18.322 -21.520 1.00 52.03 98 HIS A N 1
ATOM 769 C CA . HIS A 1 98 ? 0.822 17.268 -22.296 1.00 52.03 98 HIS A CA 1
ATOM 770 C C . HIS A 1 98 ? 0.373 15.848 -21.915 1.00 52.03 98 HIS A C 1
ATOM 772 O O . HIS A 1 98 ? 0.836 14.883 -22.515 1.00 52.03 98 HIS A O 1
ATOM 778 N N . LEU A 1 99 ? -0.546 15.695 -20.953 1.00 49.91 99 LEU A N 1
ATOM 779 C CA . LEU A 1 99 ? -0.998 14.376 -20.484 1.00 49.91 99 LEU A CA 1
ATOM 780 C C . LEU A 1 99 ? -2.086 13.742 -21.369 1.00 49.91 99 LEU A C 1
ATOM 782 O O . LEU A 1 99 ? -2.290 12.533 -21.309 1.00 49.91 99 LEU A O 1
ATOM 786 N N . CYS A 1 100 ? -2.767 14.544 -22.197 1.00 46.88 100 CYS A N 1
ATOM 787 C CA . CYS A 1 100 ? -3.910 14.118 -23.016 1.00 46.88 100 CYS A CA 1
ATOM 788 C C . CYS A 1 100 ? -3.916 14.751 -24.423 1.00 46.88 100 CYS A C 1
ATOM 790 O O . CYS A 1 100 ? -4.987 15.071 -24.938 1.00 46.88 100 CYS A O 1
ATOM 792 N N . SER A 1 101 ? -2.754 14.978 -25.043 1.00 33.16 101 SER A N 1
ATOM 793 C CA . SER A 1 101 ? -2.715 15.276 -26.485 1.00 33.16 101 SER A CA 1
ATOM 794 C C . SER A 1 101 ? -2.448 13.981 -27.267 1.00 33.16 101 SER A C 1
ATOM 796 O O . SER A 1 101 ? -1.602 13.206 -26.819 1.00 33.16 101 SER A O 1
ATOM 798 N N . PRO A 1 102 ? -3.202 13.712 -28.354 1.00 44.47 102 PRO A N 1
ATOM 799 C CA . PRO A 1 102 ? -3.108 12.475 -29.135 1.00 44.47 102 PRO A CA 1
ATOM 800 C C . PRO A 1 102 ? -1.749 12.279 -29.813 1.00 44.47 102 PRO A C 1
ATOM 802 O O . PRO A 1 102 ? -1.064 13.292 -30.089 1.00 44.47 102 PRO A O 1
#